Protein 9B3G (pdb70)

Structure (mmCIF, N/CA/C/O backbone):
data_9B3G
#
_entry.id   9B3G
#
_cell.length_a   41.920
_cell.length_b   41.920
_cell.length_c   61.180
_cell.angle_alpha   90.000
_cell.angle_beta   90.000
_cell.angle_gamma   90.000
#
_symmetry.space_group_name_H-M   'P 41'
#
loop_
_entity.id
_entity.type
_entity.pdbx_description
1 polymer 'Neurogenic locus notch homolog protein 1'
2 non-polymer 'BARIUM ION'
3 water water
#
loop_
_atom_site.group_PDB
_atom_site.id
_atom_site.type_symbol
_atom_site.label_atom_id
_atom_site.label_alt_id
_atom_site.label_comp_id
_atom_site.label_asym_id
_atom_site.label_entity_id
_atom_site.label_seq_id
_atom_site.pdbx_PDB_ins_code
_atom_site.Cartn_x
_atom_site.Cartn_y
_atom_site.Cartn_z
_atom_site.occupancy
_atom_site.B_iso_or_equiv
_atom_site.auth_seq_id
_atom_site.auth_comp_id
_atom_site.auth_asym_id
_atom_site.auth_atom_id
_atom_site.pdbx_PDB_model_num
ATOM 1 N N . GLU A 1 7 ? -30.26424 37.60856 24.41608 1.000 74.35317 794 GLU A N 1
ATOM 2 C CA . GLU A 1 7 ? -29.43098 36.71751 23.62195 1.000 69.49961 794 GLU A CA 1
ATOM 3 C C . GLU A 1 7 ? -28.81267 35.61151 24.47172 1.000 76.05719 794 GLU A C 1
ATOM 4 O O . GLU A 1 7 ? -28.68074 34.47321 24.02109 1.000 71.94627 794 GLU A O 1
ATOM 15 N N . CYS A 1 8 ? -28.40748 35.95422 25.69717 1.000 70.62450 795 CYS A N 1
ATOM 16 C CA . CYS A 1 8 ? -27.74759 34.97337 26.55040 1.000 66.61280 795 CYS A CA 1
ATOM 17 C C . CYS A 1 8 ? -28.69241 33.86337 26.99092 1.000 65.43156 795 CYS A C 1
ATOM 18 O O . CYS A 1 8 ? -28.22372 32.78450 27.37116 1.000 65.48568 795 CYS A O 1
ATOM 25 N N . ALA A 1 9 ? -30.00705 34.09795 26.94368 1.000 70.69061 796 ALA A N 1
ATOM 26 C CA . ALA A 1 9 ? -30.95902 33.04231 27.26837 1.000 74.76640 796 ALA A CA 1
ATOM 27 C C . ALA A 1 9 ? -30.83122 31.85522 26.32296 1.000 77.48893 796 ALA A C 1
ATOM 28 O O . ALA A 1 9 ? -31.33490 30.76996 26.63473 1.000 74.34660 796 ALA A O 1
ATOM 35 N N . SER A 1 10 ? -30.17319 32.03656 25.17666 1.000 69.63239 797 SER A N 1
ATOM 36 C CA . SER A 1 10 ? -29.88546 30.93765 24.26402 1.000 71.41375 797 SER A CA 1
ATOM 37 C C . SER A 1 10 ? -28.61426 30.18634 24.63796 1.000 60.79367 797 SER A C 1
ATOM 38 O O . SER A 1 10 ? -28.21588 29.27015 23.90808 1.000 66.55591 797 SER A O 1
ATOM 46 N N . ASN A 1 11 ? -27.97554 30.55627 25.74530 1.000 61.31835 798 ASN A N 1
ATOM 47 C CA . ASN A 1 11 ? -26.77467 29.90254 26.27597 1.000 64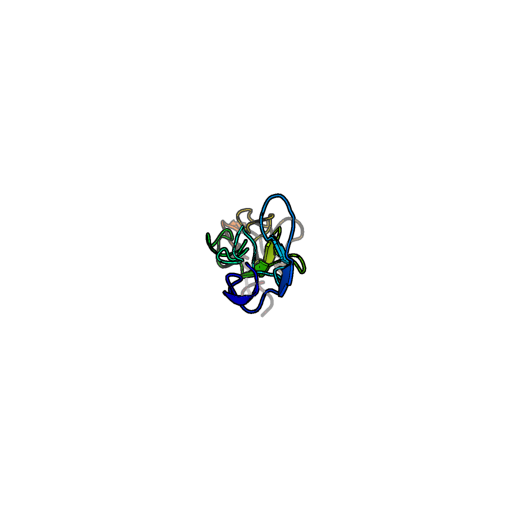.94170 798 ASN A CA 1
ATOM 48 C C . ASN A 1 11 ? -25.78831 29.53494 25.15982 1.000 55.90016 798 ASN A C 1
ATOM 49 O O . ASN A 1 11 ? -25.46090 28.35988 24.98303 1.000 55.89150 798 ASN A O 1
ATOM 54 N N . PRO A 1 12 ? -25.28188 30.52221 24.41003 1.000 44.64454 799 PRO A N 1
ATOM 55 C CA . PRO A 1 12 ? -24.42606 30.20970 23.25330 1.000 44.60040 799 PRO A CA 1
ATOM 56 C C . PRO A 1 12 ? -22.98671 29.87511 23.60525 1.000 44.53012 799 PRO A C 1
ATOM 57 O O . PRO A 1 12 ? -22.25805 29.37358 22.73701 1.000 43.89999 799 PRO A O 1
ATOM 68 N N . CYS A 1 13 ? -22.55033 30.14489 24.83216 1.000 44.08293 800 CYS A N 1
ATOM 69 C CA . CYS A 1 13 ? -21.15608 29.95125 25.19853 1.000 37.77889 800 CYS A CA 1
ATOM 70 C C . CYS A 1 13 ? -20.91381 28.49107 25.54289 1.000 37.55347 800 CYS A C 1
ATOM 71 O O . CYS A 1 13 ? -21.61331 27.91882 26.38479 1.000 41.41214 800 CYS A O 1
ATOM 78 N N . LEU A 1 14 ? -19.91990 27.89195 24.89204 1.000 30.51626 801 LEU A N 1
ATOM 79 C CA . LEU A 1 14 ? -19.62919 26.48399 25.07865 1.000 36.10862 801 LEU A CA 1
ATOM 80 C C . LEU A 1 14 ? -18.64447 26.27132 26.22352 1.000 31.57505 801 LEU A C 1
ATOM 81 O O . LEU A 1 14 ? -18.10512 27.21466 26.80712 1.000 29.98660 801 LEU A O 1
ATOM 97 N N . ASN A 1 15 ? -18.42017 24.99574 26.55048 1.000 32.97806 802 ASN A N 1
ATOM 98 C CA . ASN A 1 15 ? -17.44205 24.58956 27.55758 1.000 32.83629 802 ASN A CA 1
ATOM 99 C C . ASN A 1 15 ? -17.59512 25.40945 28.82835 1.000 29.11351 802 ASN A C 1
ATOM 100 O O . ASN A 1 15 ? -16.62228 25.80489 29.48105 1.000 32.14909 802 ASN A O 1
ATOM 111 N N . GLN A 1 16 ? -18.85431 25.67192 29.15019 1.000 39.81632 803 GLN A N 1
ATOM 112 C CA A GLN A 1 16 ? -19.26906 26.22694 30.42822 0.624 41.52654 803 GLN A CA 1
ATOM 113 C CA B GLN A 1 16 ? -19.26712 26.22255 30.42982 0.376 41.51298 803 GLN A CA 1
ATOM 114 C C . GLN A 1 16 ? -18.75280 27.63899 30.64629 1.000 34.22545 803 GLN A C 1
ATOM 115 O O . GLN A 1 16 ? -18.61112 28.08373 31.78991 1.000 44.94053 803 GLN A O 1
ATOM 140 N N . GLY A 1 17 ? -18.47508 28.35850 29.56433 1.000 37.46083 804 GLY A N 1
ATOM 141 C CA . GLY A 1 17 ? -18.23743 29.77519 29.68305 1.000 34.65268 804 GLY A CA 1
ATOM 142 C C . GLY A 1 17 ? -19.51146 30.49962 30.06870 1.000 42.97487 804 GLY A C 1
ATOM 143 O O . GLY A 1 17 ? -20.61996 29.97625 29.94371 1.000 38.64030 804 GLY A O 1
ATOM 147 N N . THR A 1 18 ? -19.35013 31.72153 30.56461 1.000 40.61934 805 THR A N 1
ATOM 148 C CA . THR A 1 18 ? -20.46909 32.53282 31.01924 1.000 46.45668 805 THR A CA 1
ATOM 149 C C . THR A 1 18 ? -20.77116 33.62361 29.99981 1.000 47.54610 805 THR A C 1
ATOM 150 O O . THR A 1 18 ? -19.86108 34.19252 29.39098 1.000 48.37875 805 THR A O 1
ATOM 161 N N . CYS A 1 19 ? -22.05409 33.91615 29.82861 1.000 47.02431 806 CYS A N 1
ATOM 162 C CA . CYS A 1 19 ? -22.53193 34.82360 28.79795 1.000 52.62728 806 CYS A CA 1
ATOM 163 C C . CYS A 1 19 ? -22.91007 36.17282 29.39379 1.000 59.41380 806 CYS A C 1
ATOM 164 O O . CYS A 1 19 ? -23.39896 36.26344 30.52264 1.000 63.78733 806 CYS A O 1
ATOM 171 N N . ILE A 1 20 ? -22.67345 37.22505 28.61407 1.000 57.97925 807 ILE A N 1
ATOM 172 C CA . ILE A 1 20 ? -22.95790 38.59575 29.01822 1.000 62.35201 807 ILE A CA 1
ATOM 173 C C . ILE A 1 20 ? -23.69371 39.27286 27.87130 1.000 65.41788 807 ILE A C 1
ATOM 174 O O . ILE A 1 20 ? -23.18491 39.31826 26.74484 1.000 64.34492 807 ILE A O 1
ATOM 190 N N . ASP A 1 21 ? -24.88235 39.79873 28.15676 1.000 73.06168 808 ASP A N 1
ATOM 191 C CA . ASP A 1 21 ? -25.66359 40.51105 27.15538 1.000 75.90303 808 ASP A CA 1
ATOM 192 C C . ASP A 1 21 ? -25.11557 41.92200 26.97355 1.000 77.81938 808 ASP A C 1
ATOM 193 O O . ASP A 1 21 ? -24.93163 42.65849 27.94819 1.000 91.46409 808 ASP A O 1
ATOM 202 N N . ASP A 1 22 ? -24.84147 42.29098 25.72251 1.000 88.94131 809 ASP A N 1
ATOM 203 C CA . ASP A 1 22 ? -24.31263 43.60847 25.39704 1.000 81.98315 809 ASP A CA 1
ATOM 204 C C . ASP A 1 22 ? -25.06997 44.18085 24.20653 1.000 88.03772 809 ASP A C 1
ATOM 205 O O . ASP A 1 22 ? -25.72058 43.45609 23.45118 1.000 92.99758 809 ASP A O 1
ATOM 214 N N . VAL A 1 23 ? -24.95109 45.49871 24.02933 1.000 89.39924 810 VAL A N 1
ATOM 215 C CA . VAL A 1 23 ? -25.75312 46.18970 23.02150 1.000 94.63550 810 VAL A CA 1
ATOM 216 C C . VAL A 1 23 ? -25.31140 45.80852 21.61121 1.000 95.08404 810 VAL A C 1
ATOM 217 O O . VAL A 1 23 ? -26.14640 45.61530 20.71833 1.000 97.01258 810 VAL A O 1
ATOM 230 N N . ALA A 1 24 ? -24.00186 45.72428 21.37554 1.000 92.67730 811 ALA A N 1
ATOM 231 C CA . ALA A 1 24 ? -23.49430 45.24545 20.09455 1.000 98.00904 811 ALA A CA 1
ATOM 232 C C . ALA A 1 24 ? -23.97966 43.81969 19.86918 1.000 90.08548 811 ALA A C 1
ATOM 233 O O . ALA A 1 24 ? -24.88709 43.57649 19.06719 1.000 102.34187 811 ALA A O 1
ATOM 240 N N . GLY A 1 25 ? -23.37876 42.87843 20.58805 1.000 83.93562 812 GLY A N 1
ATOM 241 C CA . GLY A 1 25 ? -23.83598 41.50279 20.63460 1.000 74.00756 812 GLY A CA 1
ATOM 242 C C . GLY A 1 25 ? -23.33266 40.88831 21.91941 1.000 77.39677 812 GLY A C 1
ATOM 243 O O . GLY A 1 25 ? -22.48371 41.45694 22.60808 1.000 81.97575 812 GLY A O 1
ATOM 247 N N . TYR A 1 26 ? -23.87284 39.71962 22.24985 1.000 74.19091 813 TYR A N 1
ATOM 248 C CA . TYR A 1 26 ? -23.44066 39.04980 23.46736 1.000 66.22879 813 TYR A CA 1
ATOM 249 C C . TYR A 1 26 ? -21.94892 38.73213 23.39302 1.000 65.42846 813 TYR A C 1
ATOM 250 O O . TYR A 1 26 ? -21.33258 38.75043 22.32434 1.000 70.08396 813 TYR A O 1
ATOM 268 N N . LYS A 1 27 ? -21.36753 38.44475 24.55534 1.000 63.35368 814 LYS A N 1
ATOM 269 C CA . LYS A 1 27 ? -19.96548 38.07219 24.65035 1.000 56.57936 814 LYS A CA 1
ATOM 270 C C . LYS A 1 27 ? -19.82864 36.94196 25.65805 1.000 56.95186 814 LYS A C 1
ATOM 271 O O . LYS A 1 27 ? -20.61151 36.83203 26.60666 1.000 50.92374 814 LYS A O 1
ATOM 290 N N . CYS A 1 28 ? -18.83700 36.08897 25.42366 1.000 54.76818 815 CYS A N 1
ATOM 291 C CA . CYS A 1 28 ? -18.58777 34.91093 26.23968 1.000 50.08797 815 CYS A CA 1
ATOM 292 C C . CYS A 1 28 ? -17.31196 35.11197 27.04281 1.000 48.98922 815 CYS A C 1
ATOM 293 O O . CYS A 1 28 ? -16.27489 35.47900 26.48260 1.000 49.46652 815 CYS A O 1
ATOM 300 N N . ASN A 1 29 ? -17.39322 34.88373 28.35051 1.000 42.40868 816 ASN A N 1
ATOM 301 C CA . ASN A 1 29 ? -16.21993 34.84637 29.22033 1.000 45.78171 816 ASN A CA 1
ATOM 302 C C . ASN A 1 29 ? -15.83825 33.37705 29.35441 1.000 45.48193 816 ASN A C 1
ATOM 303 O O . ASN A 1 29 ? -16.49449 32.62233 30.07472 1.000 39.33788 816 ASN A O 1
ATOM 314 N N . CYS A 1 30 ? -14.79184 32.96394 28.64804 1.000 39.46309 817 CYS A N 1
ATOM 315 C CA . CYS A 1 30 ? -14.45527 31.55125 28.57101 1.000 32.22911 817 CYS A CA 1
ATOM 316 C C . CYS A 1 30 ? -13.56012 31.13377 29.73309 1.000 34.28927 817 CYS A C 1
ATOM 317 O O . CYS A 1 30 ? -12.88655 31.95262 30.36531 1.000 39.53671 817 CYS A O 1
ATOM 324 N N . LEU A 1 31 ? -13.58592 29.83626 30.02264 1.000 32.27845 818 LEU A N 1
ATOM 325 C CA . LEU A 1 31 ? -12.73997 29.24091 31.04489 1.000 34.51916 818 LEU A CA 1
ATOM 326 C C . LEU A 1 31 ? -11.52624 28.62807 30.36002 1.000 30.28326 818 LEU A C 1
ATOM 327 O O . LEU A 1 31 ? -11.66851 27.70174 29.55831 1.000 30.94987 818 LEU A O 1
ATOM 343 N N . LEU A 1 32 ? -10.34996 29.15728 30.65460 1.000 31.64261 819 LEU A N 1
ATOM 344 C CA . LEU A 1 32 ? -9.12441 28.57826 30.12836 1.000 30.03529 819 LEU A CA 1
ATOM 345 C C . LEU A 1 32 ? -9.13080 27.06885 30.34460 1.000 28.58097 819 LEU A C 1
ATOM 346 O O . LEU A 1 32 ? -9.50846 26.60113 31.42767 1.000 35.59220 819 LEU A O 1
ATOM 362 N N . PRO A 1 33 ? -8.67434 26.26838 29.36618 1.000 26.70602 820 PRO A N 1
ATOM 363 C CA . PRO A 1 33 ? -7.98428 26.70815 28.14238 1.000 28.31541 820 PRO A CA 1
ATOM 364 C C . PRO A 1 33 ? -8.86594 27.04849 26.94400 1.000 27.28328 820 PRO A C 1
ATOM 365 O O . PRO A 1 33 ? -8.35605 27.21524 25.83778 1.000 27.26264 820 PRO A O 1
ATOM 376 N N . TYR A 1 34 ? -10.16473 27.15667 27.15580 1.000 25.86035 821 TYR A N 1
ATOM 377 C CA . TYR A 1 34 ? -11.06250 27.47033 26.06131 1.000 26.27550 821 TYR A CA 1
ATOM 378 C C . TYR A 1 34 ? -11.03338 28.95771 25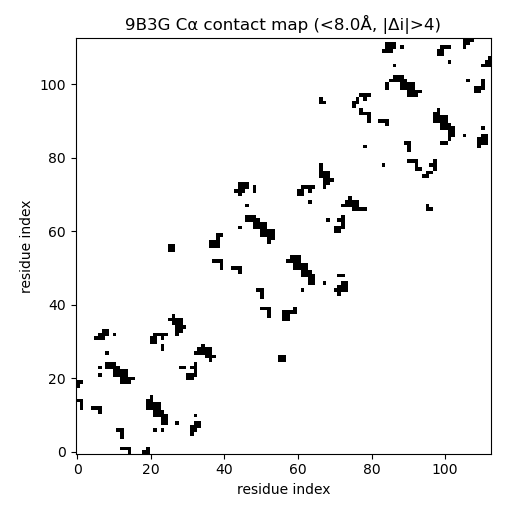.74690 1.000 28.67744 821 TYR A C 1
ATOM 379 O O . TYR A 1 34 ? -10.78689 29.79967 26.61340 1.000 33.23133 821 TYR A O 1
ATOM 397 N N . THR A 1 35 ? -11.27831 29.26808 24.48051 1.000 32.21571 822 THR A N 1
ATOM 398 C CA . THR A 1 35 ? -11.15872 30.62290 23.96795 1.000 34.25184 822 THR A CA 1
ATOM 399 C C . THR A 1 35 ? -12.00951 30.69801 22.71111 1.000 39.41370 822 THR A C 1
ATOM 400 O O . THR A 1 35 ? -12.52817 29.68878 22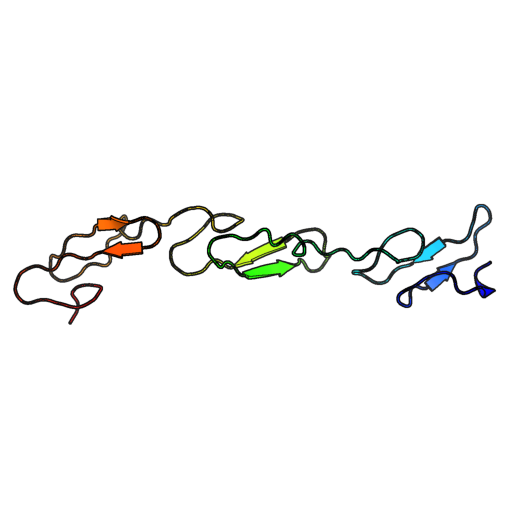.22784 1.000 35.66783 822 THR A O 1
ATOM 411 N N . GLY A 1 36 ? -12.15999 31.90805 22.19350 1.000 43.66878 823 GLY A N 1
ATOM 412 C CA . GLY A 1 36 ? -12.87073 32.12648 20.95328 1.000 47.73741 823 GLY A CA 1
ATOM 413 C C . GLY A 1 36 ? -14.26116 32.70324 21.16456 1.000 44.36383 823 GLY A C 1
ATOM 414 O O . GLY A 1 36 ? -14.75156 32.86053 22.28595 1.000 41.61680 823 GLY A O 1
ATOM 418 N N . ALA A 1 37 ? -14.90702 33.00310 20.03526 1.000 52.77571 824 ALA A N 1
ATOM 419 C CA . ALA 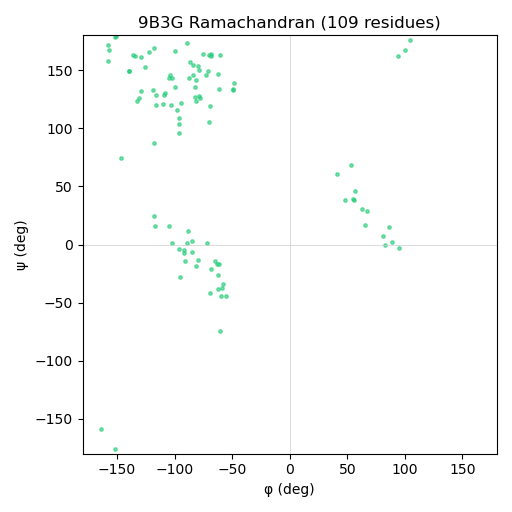A 1 37 ? -16.17256 33.72950 20.06620 1.000 51.32805 824 ALA A CA 1
ATOM 420 C C . ALA A 1 37 ? -17.20215 33.02781 20.94228 1.000 42.05635 824 ALA A C 1
ATOM 421 O O . ALA A 1 37 ? -17.90333 33.67905 21.72565 1.000 43.83958 824 ALA A O 1
ATOM 428 N N . THR A 1 38 ? -17.31607 31.70227 20.82380 1.000 44.90833 825 THR A N 1
ATOM 429 C CA . THR A 1 38 ? -18.23711 30.92571 21.64926 1.000 40.49108 825 THR A CA 1
ATOM 430 C C . THR A 1 38 ? -17.50679 29.90811 22.52053 1.000 33.49295 825 THR A C 1
ATOM 431 O O . THR A 1 38 ? -18.09547 28.89804 22.92028 1.000 33.23112 825 THR A O 1
ATOM 442 N N . CYS A 1 39 ? -16.23268 30.15527 22.82408 1.000 34.47741 826 CYS A N 1
ATOM 443 C CA . CYS A 1 39 ? -15.43261 29.24944 23.64712 1.000 32.92769 826 CYS A CA 1
ATOM 444 C C . CYS A 1 39 ? -15.26818 27.88444 22.98632 1.000 35.75463 826 CYS A C 1
ATOM 445 O O . CYS A 1 39 ? -15.16109 26.86341 23.66752 1.000 28.75686 826 CYS A O 1
ATOM 452 N N . GLU A 1 40 ? -15.25870 27.84997 21.65790 1.000 33.13595 827 GLU A N 1
ATOM 453 C CA . GLU A 1 40 ? -15.19303 26.59442 20.92547 1.000 40.36821 827 GLU A CA 1
ATOM 454 C C . GLU A 1 40 ? -13.76572 26.17860 20.59074 1.000 42.52224 827 GLU A C 1
ATOM 455 O O . GLU A 1 40 ? -13.56012 25.06728 20.09127 1.000 47.23150 827 GLU A O 1
ATOM 467 N N . VAL A 1 41 ? -12.78646 27.03903 20.84513 1.000 38.12043 828 VAL A N 1
ATOM 468 C CA . VAL A 1 41 ? -11.38848 26.77278 20.52983 1.000 42.36828 828 VAL A CA 1
ATOM 469 C C . VAL A 1 41 ? -10.66660 26.37782 21.80688 1.000 37.11184 828 VAL A C 1
ATOM 470 O O . VAL A 1 41 ? -10.93887 26.91985 22.88279 1.000 34.59472 828 VAL A O 1
ATOM 483 N N . VAL A 1 42 ? -9.73093 25.44379 21.68998 1.000 34.20437 829 VAL A N 1
ATOM 484 C CA . VAL A 1 42 ? -8.90398 24.99965 22.80701 1.000 33.12314 829 VAL A CA 1
ATOM 485 C C . VAL A 1 42 ? -7.48851 25.50496 22.56871 1.000 35.20942 829 VAL A C 1
ATOM 486 O O . VAL A 1 42 ? -6.87442 25.18817 21.54314 1.000 37.15562 829 VAL A O 1
ATOM 499 N N . LEU A 1 43 ? -6.97216 26.29315 23.50682 1.000 30.48960 830 LEU A N 1
ATOM 500 C CA . LEU A 1 43 ? -5.54636 26.59694 23.52251 1.000 31.68494 830 LEU A CA 1
ATOM 501 C C . LEU A 1 43 ? -4.78726 25.33027 23.89045 1.000 33.22108 830 LEU A C 1
ATOM 502 O O . LEU A 1 43 ? -5.00098 24.76101 24.96474 1.000 32.47809 830 LEU A O 1
ATOM 518 N N . ALA A 1 44 ? -3.91999 24.87254 22.98812 1.000 33.27197 831 ALA A N 1
ATOM 519 C CA . ALA A 1 44 ? -3.25902 23.57395 23.12403 1.000 33.06749 831 ALA A CA 1
ATOM 520 C C . ALA A 1 44 ? -1.86151 23.68764 22.53209 1.000 37.41655 831 ALA A C 1
ATOM 521 O O . ALA A 1 44 ? -1.59322 23.20609 21.42685 1.000 36.90925 831 ALA A O 1
ATOM 528 N N . PRO A 1 45 ? -0.94425 24.35624 23.23932 1.000 35.85608 832 PRO A N 1
ATOM 529 C CA . PRO A 1 45 ? 0.39673 24.59084 22.66603 1.000 38.57840 832 PRO A CA 1
ATOM 530 C C . PRO A 1 45 ? 1.20888 23.32409 22.43624 1.000 33.93788 832 PRO A C 1
ATOM 531 O O . PRO A 1 45 ? 2.21757 23.37891 21.71862 1.000 39.17844 832 PRO A O 1
ATOM 542 N N . CYS A 1 46 ? 0.81002 22.18754 22.99448 1.000 32.86581 833 CYS A N 1
ATOM 543 C CA . CYS A 1 46 ? 1.50422 20.93605 22.73187 1.000 34.62489 833 CYS A CA 1
ATOM 544 C C . CYS A 1 46 ? 0.84874 20.11381 21.62917 1.000 36.41914 833 CYS A C 1
ATOM 545 O O . CYS A 1 46 ? 1.39066 19.07341 21.24796 1.000 34.53273 833 CYS A O 1
ATOM 552 N N . ALA A 1 47 ? -0.28378 20.56338 21.09435 1.000 40.16206 834 ALA A N 1
ATOM 553 C CA . ALA A 1 47 ? -0.99136 19.77019 20.09464 1.000 35.94111 834 ALA A CA 1
ATOM 554 C C . ALA A 1 47 ? -0.14806 19.47133 18.86277 1.000 42.04753 834 ALA A C 1
ATOM 555 O O . ALA A 1 47 ? -0.27831 18.36138 18.31877 1.000 48.42591 834 ALA A O 1
ATOM 562 N N . PRO A 1 48 ? 0.70368 20.37427 18.36604 1.000 45.62868 835 PRO A N 1
ATOM 563 C CA . PRO A 1 48 ? 1.53762 20.03508 17.19871 1.000 57.62762 835 PRO A CA 1
ATOM 564 C C . PRO A 1 48 ? 2.65918 19.04636 17.49529 1.000 49.97894 835 PRO A C 1
ATOM 565 O O . PRO A 1 48 ? 3.41902 18.70957 16.57830 1.000 60.27717 835 PRO A O 1
ATOM 576 N N . SER A 1 49 ? 2.78480 18.56472 18.73441 1.000 47.10288 836 SER A N 1
ATOM 577 C CA . SER A 1 49 ? 3.90615 17.72756 19.15199 1.000 46.77614 836 SER A CA 1
ATOM 578 C C . SER A 1 49 ? 5.21770 18.42453 18.80778 1.000 43.31387 836 SER A C 1
ATOM 579 O O . SER A 1 49 ? 5.96481 17.96272 17.93395 1.000 42.95324 836 SER A O 1
ATOM 587 N N . PRO A 1 50 ? 5.53703 19.53293 19.48480 1.000 39.04744 837 PRO A N 1
ATOM 588 C CA . PRO A 1 50 ? 6.70020 20.33786 19.07422 1.000 37.55283 837 PRO A CA 1
ATOM 589 C C . PRO A 1 50 ? 8.03654 19.81607 19.56508 1.000 37.73577 837 PRO A C 1
ATOM 590 O O . PRO A 1 50 ? 9.07375 20.22710 19.02612 1.000 38.76362 837 PRO A O 1
ATOM 601 N N . CYS A 1 51 ? 8.05792 18.96302 20.58280 1.000 33.32252 838 CYS A N 1
ATOM 602 C CA . CYS A 1 51 ? 9.31478 18.48053 21.12697 1.000 34.58290 838 CYS A CA 1
ATOM 603 C C . CYS A 1 51 ? 9.86295 17.36378 20.24717 1.000 37.43260 838 CYS A C 1
ATOM 604 O O . CYS A 1 51 ? 9.11803 16.67682 19.54279 1.000 38.62234 838 CYS A O 1
ATOM 611 N N . ARG A 1 52 ? 11.17935 17.20242 20.27393 1.000 36.51784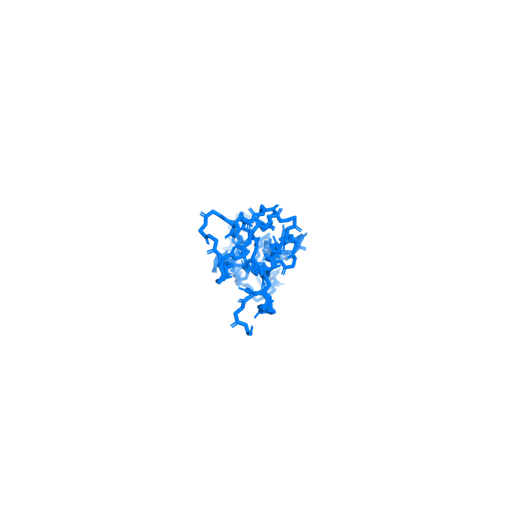 839 ARG A N 1
ATOM 612 C CA . ARG A 1 52 ? 11.85879 16.20042 19.47149 1.000 32.72550 839 ARG A CA 1
ATOM 613 C C . ARG A 1 52 ? 12.65756 15.28155 20.38785 1.000 32.09310 839 ARG A C 1
ATOM 614 O O . ARG A 1 52 ? 12.82373 15.54126 21.58396 1.000 34.20994 839 ARG A O 1
ATOM 635 N N . ASN A 1 53 ? 13.08310 14.15631 19.81457 1.000 32.42353 840 ASN A N 1
ATOM 636 C CA . ASN A 1 53 ? 13.95728 13.20169 20.49059 1.000 31.95842 840 ASN A CA 1
ATOM 637 C C . ASN A 1 53 ? 13.37084 12.72924 21.81532 1.000 36.34302 840 ASN A C 1
ATOM 638 O O . ASN A 1 53 ? 14.08199 12.52557 22.80108 1.000 35.91266 840 ASN A O 1
ATOM 649 N N . GLY A 1 54 ? 12.06116 12.53421 21.83108 1.000 37.24285 841 GLY A N 1
ATOM 650 C CA . GLY A 1 54 ? 11.40422 11.97043 22.98585 1.000 41.78304 841 GLY A CA 1
ATOM 651 C C . GLY A 1 54 ? 11.12143 12.95086 24.09564 1.000 42.05086 841 GLY A C 1
ATOM 652 O O . GLY A 1 54 ? 10.68709 12.52756 25.17334 1.000 42.78535 841 GLY A O 1
ATOM 656 N N . GLY A 1 55 ? 11.35380 14.24381 23.87295 1.000 36.43263 842 GLY A N 1
ATOM 657 C CA . GLY A 1 55 ? 11.04750 15.22376 24.89593 1.000 34.77756 842 GLY A CA 1
ATOM 658 C C . GLY A 1 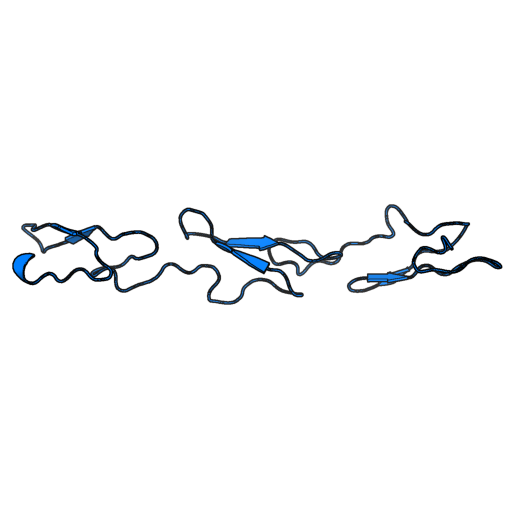55 ? 9.56506 15.24334 25.21888 1.000 37.80552 842 GLY A C 1
ATOM 659 O O . GLY A 1 55 ? 8.70968 15.01572 24.35747 1.000 38.45845 842 GLY A O 1
ATOM 663 N N . GLU A 1 56 ? 9.26186 15.51333 26.48483 1.000 37.36661 843 GLU A N 1
ATOM 664 C CA . GLU A 1 56 ? 7.88961 15.57311 26.97437 1.000 39.44781 843 GLU A CA 1
ATOM 665 C C . GLU A 1 56 ? 7.41213 17.02119 26.94140 1.000 37.54741 843 GLU A C 1
ATOM 666 O O . GLU A 1 56 ? 8.02446 17.89652 27.56356 1.000 36.89422 843 GLU A O 1
ATOM 678 N N . CYS A 1 57 ? 6.32870 17.27200 26.21221 1.000 38.00758 844 CYS A N 1
ATOM 679 C CA . CYS A 1 57 ? 5.78888 18.62090 26.10326 1.000 37.09073 844 CYS A CA 1
ATOM 680 C C . CYS A 1 57 ? 4.91375 18.94432 27.30517 1.000 39.10346 844 CYS A C 1
ATOM 681 O O . CYS A 1 57 ? 4.09485 18.12779 27.73096 1.000 41.31689 844 CYS A O 1
ATOM 688 N N . ARG A 1 58 ? 5.09511 20.14396 27.85256 1.000 36.26034 845 ARG A N 1
ATOM 689 C CA . ARG A 1 58 ? 4.33265 20.60693 29.00384 1.000 38.36311 845 ARG A CA 1
ATOM 690 C C . ARG A 1 58 ? 3.79109 21.99807 28.71097 1.000 39.44908 845 ARG A C 1
ATOM 691 O O . ARG A 1 58 ? 4.55448 22.90673 28.36923 1.000 41.70141 845 ARG A O 1
ATOM 712 N N . GLN A 1 59 ? 2.48105 22.16409 28.86354 1.000 42.57343 846 GLN A N 1
ATOM 713 C CA . GLN A 1 59 ? 1.82853 23.42780 28.55770 1.000 38.27704 846 GLN A CA 1
ATOM 714 C C . GLN A 1 59 ? 1.93231 24.38473 29.74151 1.000 44.32492 846 GLN A C 1
ATOM 715 O O . GLN A 1 59 ? 1.94563 23.97534 30.90744 1.000 47.34849 846 GLN A O 1
ATOM 729 N N . SER A 1 60 ? 2.04302 25.67213 29.42261 1.000 45.38264 847 SER A N 1
ATOM 730 C CA . SER A 1 60 ? 2.16107 26.69826 30.44323 1.000 48.61097 847 SER A CA 1
ATOM 731 C C . SER A 1 60 ? 0.83909 26.85940 31.18578 1.000 52.29428 847 SER A C 1
ATOM 732 O O . SER A 1 60 ? -0.22402 26.43429 30.72535 1.000 47.33768 847 SER A O 1
ATOM 740 N N . GLU A 1 61 ? 0.92284 27.49733 32.35377 1.000 50.96398 848 GLU A N 1
ATOM 741 C CA . GLU A 1 61 ? -0.24944 27.68527 33.20196 1.000 54.99421 848 GLU A CA 1
ATOM 742 C C . GLU A 1 61 ? -1.32212 28.52181 32.51668 1.000 46.02825 848 GLU A C 1
ATOM 743 O O . GLU A 1 61 ? -2.50999 28.38291 32.83559 1.000 55.54317 848 GLU A O 1
ATOM 755 N N . ASP A 1 62 ? -0.93589 29.38054 31.57299 1.000 47.75385 849 ASP A N 1
ATOM 756 C CA . ASP A 1 62 ? -1.88654 30.18815 30.82008 1.000 49.82746 849 ASP A CA 1
ATOM 757 C C . ASP A 1 62 ? -2.13994 29.63823 29.42189 1.000 51.09183 849 ASP A C 1
ATOM 758 O O . ASP A 1 62 ? -2.89945 30.24479 28.65926 1.000 43.62152 849 ASP A O 1
ATOM 767 N N . TYR A 1 63 ? -1.51722 28.51129 29.07055 1.000 47.71991 850 TYR A N 1
ATOM 768 C CA . TYR A 1 63 ? -1.74283 27.79890 27.81522 1.000 39.69753 850 TYR A CA 1
ATOM 769 C C . TYR A 1 63 ? -1.29849 28.58553 26.58824 1.000 42.33465 850 TYR A C 1
ATOM 770 O O . TYR A 1 63 ? -1.69450 28.25541 25.46401 1.000 37.27204 850 TYR A O 1
ATOM 788 N N . GLU A 1 64 ? -0.47121 29.61219 26.76982 1.000 43.58881 851 GLU A N 1
ATOM 789 C CA . GLU A 1 64 ? 0.01922 30.40725 25.65447 1.000 50.20890 851 GLU A CA 1
ATOM 790 C C . GLU A 1 64 ? 1.32727 29.88225 25.07599 1.000 48.49429 851 GLU A C 1
ATOM 791 O O . GLU A 1 64 ? 1.70187 30.28651 23.97016 1.000 49.53896 851 GLU A O 1
ATOM 803 N N . SER A 1 65 ? 2.02453 28.99300 25.77983 1.000 44.23302 852 SER A N 1
ATOM 804 C CA . SER A 1 65 ? 3.32669 28.52022 25.33324 1.000 41.65531 852 SER A CA 1
ATOM 805 C C . SER A 1 65 ? 3.55617 27.11259 25.86774 1.000 39.35499 852 SER A C 1
ATOM 806 O O . SER A 1 65 ? 2.72360 26.55539 26.58740 1.000 38.98056 852 SER A O 1
ATOM 814 N N . PHE A 1 66 ? 4.70367 26.53847 25.51146 1.000 42.77437 853 PHE A N 1
ATOM 815 C CA . PHE A 1 66 ? 5.08365 25.21360 25.97694 1.000 35.10399 853 PHE A CA 1
ATOM 816 C C . PHE A 1 66 ? 6.54557 25.22377 26.39711 1.000 40.19823 853 PHE A C 1
ATOM 817 O O . PHE A 1 66 ? 7.30729 26.12802 26.04960 1.000 43.63416 853 PHE A O 1
ATOM 834 N N . SER A 1 67 ? 6.92202 24.20236 27.16160 1.000 38.03779 854 SER A N 1
ATOM 835 C CA . SER A 1 67 ? 8.31175 23.86483 27.42266 1.000 44.06996 854 SER A CA 1
ATOM 836 C C . SER A 1 67 ? 8.48131 22.38125 27.12711 1.000 45.40644 854 SER A C 1
ATOM 837 O O . SER A 1 67 ? 7.50689 21.62993 27.06239 1.000 39.35868 854 SER A O 1
ATOM 845 N N . CYS A 1 68 ? 9.72394 21.96108 26.92625 1.000 39.17133 855 CYS A N 1
ATOM 846 C CA . CYS A 1 68 ? 10.04119 20.55887 26.69408 1.000 34.61742 855 CYS A CA 1
ATOM 847 C C . CYS A 1 68 ? 10.95594 20.06379 27.80389 1.000 38.32932 855 CYS A C 1
ATOM 848 O O . CYS A 1 68 ? 11.93761 20.72821 28.14753 1.000 43.32644 855 CYS A O 1
ATOM 855 N N . VAL A 1 69 ? 10.63392 18.90216 28.35817 1.000 36.56389 856 VAL A N 1
ATOM 856 C CA . VAL A 1 69 ? 11.49187 18.21862 29.31899 1.000 44.59342 856 VAL A CA 1
ATOM 857 C C . VAL A 1 69 ? 12.29741 17.19348 28.53443 1.000 35.59360 856 VAL A C 1
ATOM 858 O O . VAL A 1 69 ? 11.75324 16.18324 28.07553 1.000 40.94594 856 VAL A O 1
ATOM 871 N N . CYS A 1 70 ? 13.59417 17.44937 28.37416 1.000 39.54084 857 CYS A N 1
ATOM 872 C CA . CYS A 1 70 ? 14.36143 16.61980 27.45286 1.000 41.89371 857 CYS A CA 1
ATOM 873 C C . CYS A 1 70 ? 14.89727 15.37937 28.15767 1.000 44.12451 857 CYS A C 1
ATOM 874 O O . CYS A 1 70 ? 15.27335 15.44545 29.33420 1.000 44.09768 857 CYS A O 1
ATOM 881 N N . PRO A 1 71 ? 14.92461 14.24753 27.45627 1.000 35.71636 858 PRO A N 1
ATOM 882 C CA . PRO A 1 71 ? 15.62041 13.07410 27.99138 1.000 41.94965 858 PRO A CA 1
ATOM 883 C C . PRO A 1 71 ? 17.12533 13.29534 28.02611 1.000 37.64156 858 PRO A C 1
ATOM 884 O O . PRO A 1 71 ? 17.67427 14.19379 27.38227 1.000 36.16646 858 PRO A O 1
ATOM 895 N N . THR A 1 72 ? 17.78865 12.44057 28.80145 1.000 35.94072 859 THR A N 1
ATOM 896 C CA . THR A 1 72 ? 19.22680 12.53310 28.99516 1.000 32.64310 859 THR A CA 1
ATOM 897 C C . THR A 1 72 ? 19.96097 12.65401 27.66744 1.000 36.98561 859 THR A C 1
ATOM 898 O O . THR A 1 72 ? 19.69532 11.90578 26.72105 1.000 33.83308 859 THR A O 1
ATOM 909 N N . GLY A 1 73 ? 20.88802 13.61089 27.60479 1.000 29.95545 860 GLY A N 1
ATOM 910 C CA . GLY A 1 73 ? 21.73390 13.78497 26.44620 1.000 27.91641 860 GLY A CA 1
ATOM 911 C C . GLY A 1 73 ? 21.25193 14.80054 25.43838 1.000 29.23931 860 GLY A C 1
ATOM 912 O O . GLY A 1 73 ? 21.96039 15.05362 24.45380 1.000 27.30441 860 GLY A O 1
ATOM 916 N N . TRP A 1 74 ? 20.08496 15.39485 25.65226 1.000 28.83422 861 TRP A N 1
ATOM 917 C CA . TRP A 1 74 ? 19.50760 16.34598 24.72003 1.000 29.08574 861 TRP A CA 1
ATOM 918 C C . TRP A 1 74 ? 19.18383 17.64818 25.43015 1.000 30.19599 861 TRP A C 1
ATOM 919 O O . TRP A 1 74 ? 18.91949 17.67398 26.63581 1.000 33.04361 861 TRP A O 1
ATOM 940 N N . GLN A 1 75 ? 19.20591 18.73013 24.65947 1.000 30.65529 862 GLN A N 1
ATOM 941 C CA . GLN A 1 75 ? 18.95312 20.06296 25.18117 1.000 32.06120 862 GLN A CA 1
ATOM 942 C C . GLN A 1 75 ? 18.36027 20.91621 24.07017 1.000 32.59651 862 GLN A C 1
ATOM 943 O O . GLN A 1 75 ? 18.12487 20.44628 22.95398 1.000 31.97281 862 GLN A O 1
ATOM 957 N N . GLY A 1 76 ? 18.14820 22.18765 24.38039 1.000 34.11049 863 GLY A N 1
ATOM 958 C CA . GLY A 1 76 ? 17.45796 23.08678 23.48423 1.000 34.98216 863 GLY A CA 1
ATOM 959 C C . GLY A 1 76 ? 15.97169 23.17177 23.79524 1.000 34.95239 863 GLY A C 1
ATOM 960 O O . GLY A 1 76 ? 15.39404 22.31910 24.46536 1.000 35.75249 863 GLY A O 1
ATOM 964 N N . GLN A 1 77 ? 15.34034 24.22735 23.28051 1.000 36.08540 864 GLN A N 1
ATOM 965 C CA . GLN A 1 77 ? 13.93471 24.45240 23.59918 1.000 37.90271 864 GLN A CA 1
ATOM 966 C C . GLN A 1 77 ? 13.07001 23.26958 23.19604 1.000 37.19660 864 GLN A C 1
ATOM 967 O O . GLN A 1 77 ? 12.07782 22.97169 23.87122 1.000 37.41799 864 GLN A O 1
ATOM 973 N N . THR A 1 78 ? 13.42342 22.58703 22.10610 1.000 37.15593 865 THR A N 1
ATOM 974 C CA . THR A 1 78 ? 12.65722 21.44392 21.62422 1.000 35.44169 865 THR A CA 1
ATOM 975 C C . THR A 1 78 ? 13.46940 20.15346 21.65993 1.000 36.67007 865 THR A C 1
ATOM 976 O O . THR A 1 78 ? 13.08452 19.16253 21.02685 1.000 33.51555 865 THR A O 1
ATOM 987 N N . CYS A 1 79 ? 14.58686 20.14743 22.38950 1.000 32.09061 866 CYS A N 1
ATOM 988 C CA . CYS A 1 79 ? 15.40357 18.95131 22.59274 1.000 31.47255 866 CYS A CA 1
ATOM 989 C C . CYS A 1 79 ? 16.06596 18.47474 21.30561 1.000 31.06117 866 CYS A C 1
ATOM 990 O O . CYS A 1 79 ? 16.32979 17.28260 21.14367 1.000 32.17803 866 CYS A O 1
ATOM 997 N N . GLU A 1 80 ? 16.35410 19.39013 20.38552 1.000 35.30087 867 GLU A N 1
ATOM 998 C CA . GLU A 1 80 ? 16.99186 19.01931 19.13251 1.000 34.71672 867 GLU A CA 1
ATOM 999 C C . GLU A 1 80 ? 18.51514 19.09272 19.17629 1.000 37.40306 867 GLU A C 1
ATOM 1000 O O . GLU A 1 80 ? 19.15810 18.70886 18.19212 1.000 38.58168 867 GLU A O 1
ATOM 1012 N N . VAL A 1 81 ? 19.10947 19.55771 20.27581 1.000 34.47970 868 VAL A N 1
ATOM 1013 C CA . VAL A 1 81 ? 20.53537 19.85769 20.33667 1.000 32.00801 868 VAL A CA 1
ATOM 1014 C C . VAL A 1 81 ? 21.22558 18.81034 21.19522 1.000 30.00485 868 VAL A C 1
ATOM 1015 O O . VAL A 1 81 ? 20.79494 18.53058 22.32064 1.000 30.84396 868 VAL A O 1
ATOM 1028 N N . ASP A 1 82 ? 22.30683 18.24904 20.66385 1.000 29.45849 869 ASP A N 1
ATOM 1029 C CA . ASP A 1 82 ? 23.07870 17.23712 21.36632 1.000 27.99177 869 ASP A CA 1
ATOM 1030 C C . ASP A 1 82 ? 23.88117 17.85500 22.50527 1.000 28.25802 869 ASP A C 1
ATOM 1031 O O . ASP A 1 82 ? 24.35653 18.98949 22.42107 1.000 37.37355 869 ASP A O 1
ATOM 1040 N N . ILE A 1 83 ? 24.02775 17.09159 23.58242 1.000 28.72028 870 ILE A N 1
ATOM 1041 C CA . ILE A 1 83 ? 24.89618 17.45478 24.69425 1.000 28.13359 870 ILE A CA 1
ATOM 1042 C C . ILE A 1 83 ? 26.19466 16.68281 24.53989 1.000 26.70640 870 ILE A C 1
ATOM 1043 O O . ILE A 1 83 ? 26.17686 15.46736 24.28920 1.000 26.04654 870 ILE A O 1
ATOM 1059 N N . ASN A 1 84 ? 27.32215 17.36544 24.72789 1.000 27.15254 871 ASN A N 1
ATOM 1060 C CA . ASN A 1 84 ? 28.62776 16.71467 24.62610 1.000 25.85899 871 ASN A CA 1
ATOM 1061 C C . ASN A 1 84 ? 29.08505 16.31396 26.02293 1.000 25.93415 871 ASN A C 1
ATOM 1062 O O . ASN A 1 84 ? 29.67341 17.11789 26.75168 1.000 27.25772 871 ASN A O 1
ATOM 1073 N N . GLU A 1 85 ? 28.82393 15.05444 26.39061 1.000 24.91197 872 GLU A N 1
ATOM 1074 C CA . GLU A 1 85 ? 29.22887 14.56033 27.70014 1.000 25.97628 872 GLU A CA 1
ATOM 1075 C C . GLU A 1 85 ? 30.74103 14.55692 27.87359 1.000 28.43909 872 GLU A C 1
ATOM 1076 O O . GLU A 1 85 ? 31.22328 14.46523 29.00755 1.000 30.84888 872 GLU A O 1
ATOM 1088 N N . CYS A 1 86 ? 31.49852 14.65711 26.78024 1.000 24.90150 873 CYS A N 1
ATOM 1089 C CA . CYS A 1 86 ? 32.94947 14.53424 26.84551 1.000 28.86961 873 CYS A CA 1
ATOM 1090 C C . CYS A 1 86 ? 33.65466 15.83997 27.19306 1.000 32.77936 873 CYS A C 1
ATOM 1091 O O . CYS A 1 86 ? 34.87148 15.82390 27.39196 1.000 29.50160 873 CYS A O 1
ATOM 1098 N N . VAL A 1 87 ? 32.94193 16.96652 27.26702 1.000 28.15215 874 VAL A N 1
ATOM 1099 C CA . VAL A 1 87 ? 33.58398 18.21138 27.68608 1.000 32.36397 874 VAL A CA 1
ATOM 1100 C C . VAL A 1 87 ? 34.15612 18.06133 29.09071 1.000 37.92599 874 VAL A C 1
ATOM 1101 O O . VAL A 1 87 ? 35.27745 18.49875 29.37122 1.000 37.49641 874 VAL A O 1
ATOM 1114 N N . LEU A 1 88 ? 33.39391 17.45783 29.99497 1.000 36.04444 875 LEU A N 1
ATOM 1115 C CA . LEU A 1 88 ? 33.85614 17.03884 31.31874 1.000 37.48508 875 LEU A CA 1
ATOM 1116 C C . LEU A 1 88 ? 33.69095 15.52042 31.34033 1.000 37.38556 875 LEU A C 1
ATOM 1117 O O . LEU A 1 88 ? 32.65152 15.00590 31.76025 1.000 40.41264 875 LEU A O 1
ATOM 1133 N N . SER A 1 89 ? 34.70357 14.80098 30.87206 1.000 36.00342 876 SER A N 1
ATOM 1134 C CA . SER A 1 89 ? 34.50195 13.39280 30.55304 1.000 34.81450 876 SER A CA 1
ATOM 1135 C C . SER A 1 89 ? 34.10175 12.59712 31.79739 1.000 36.60139 876 SER A C 1
ATOM 1136 O O . SER A 1 89 ? 34.72090 12.74982 32.85803 1.000 37.80810 876 SER A O 1
ATOM 1144 N N . PRO A 1 90 ? 33.08876 11.73913 31.70128 1.000 29.59791 877 PRO A N 1
ATOM 1145 C CA . PRO A 1 90 ? 32.76079 10.81790 32.80027 1.000 35.36416 877 PRO A CA 1
ATOM 1146 C C . PRO A 1 90 ? 33.49758 9.48859 32.73256 1.000 37.69971 877 PRO A C 1
ATOM 1147 O O . PRO A 1 90 ? 33.27561 8.63209 33.59761 1.000 38.48868 877 PRO A O 1
ATOM 1158 N N . CYS A 1 91 ? 34.35925 9.29941 31.73351 1.000 37.13202 878 CYS A N 1
ATOM 1159 C CA . CYS A 1 91 ? 35.00958 8.01563 31.50602 1.000 31.14820 878 CYS A CA 1
ATOM 1160 C C . CYS A 1 91 ? 36.14726 7.83445 32.49706 1.000 46.42083 878 CYS A C 1
ATOM 1161 O O . CYS A 1 91 ? 37.03592 8.68671 32.60131 1.000 43.94856 878 CYS A O 1
ATOM 1168 N N . ARG A 1 92 ? 36.11892 6.71898 33.21497 1.000 41.13204 879 ARG A N 1
ATOM 1169 C CA . ARG A 1 92 ? 36.98032 6.50316 34.36493 1.000 44.10847 879 ARG A CA 1
ATOM 1170 C C . ARG A 1 92 ? 38.18295 5.63883 34.00115 1.000 48.76958 879 ARG A C 1
ATOM 1171 O O . ARG A 1 92 ? 38.24684 5.01773 32.93723 1.000 45.96225 879 ARG A O 1
ATOM 1192 N N . HIS A 1 93 ? 39.15333 5.62218 34.91578 1.000 52.32192 880 HIS A N 1
ATOM 1193 C CA . HIS A 1 93 ? 40.27173 4.68409 34.87606 1.000 56.16534 880 HIS A CA 1
ATOM 1194 C C . HIS A 1 93 ? 41.02876 4.78091 33.55185 1.000 54.35572 880 HIS A C 1
ATOM 1195 O O . HIS A 1 93 ? 41.37625 3.77636 32.92400 1.000 59.67722 880 HIS A O 1
ATOM 1209 N N . GLY A 1 94 ? 41.29802 6.01966 33.13924 1.000 56.05241 881 GLY A N 1
ATOM 1210 C CA . GLY A 1 94 ? 42.11195 6.29479 31.97579 1.000 56.52550 881 GLY A CA 1
ATOM 1211 C C . GLY A 1 94 ? 41.38692 6.23716 30.65324 1.000 57.30793 881 GLY A C 1
ATOM 1212 O O . GLY A 1 94 ? 42.01079 6.48922 29.61526 1.000 58.09955 881 GLY A O 1
ATOM 1216 N N . ALA A 1 95 ? 40.09241 5.93982 30.65347 1.000 47.30525 882 ALA A N 1
ATOM 1217 C CA . ALA A 1 95 ? 39.38120 5.68108 29.41150 1.000 45.44782 882 ALA A CA 1
ATOM 1218 C C . ALA A 1 95 ? 39.19481 6.95241 28.58893 1.000 39.29870 882 ALA A C 1
ATOM 1219 O O . ALA A 1 95 ? 39.08320 8.06044 29.11942 1.000 46.00965 882 ALA A O 1
ATOM 1226 N N . SER A 1 96 ? 39.16408 6.77286 27.27154 1.000 35.68847 883 SER A N 1
ATOM 1227 C CA . SER A 1 96 ? 38.88645 7.85872 26.34378 1.000 34.06196 883 SER A CA 1
ATOM 1228 C C . SER A 1 96 ? 37.37926 8.05634 26.20117 1.000 29.67564 883 SER A C 1
ATOM 1229 O O . SER A 1 96 ? 36.59184 7.13202 26.40847 1.000 30.05985 883 SER A O 1
ATOM 1237 N N . CYS A 1 97 ? 36.97924 9.27357 25.83915 1.000 26.85834 884 CYS A N 1
ATOM 1238 C CA . CYS A 1 97 ? 35.57455 9.62794 25.66187 1.000 21.74481 884 CYS A CA 1
ATOM 1239 C C . CYS A 1 97 ? 35.32356 10.00240 24.20789 1.000 24.15391 884 CYS A C 1
ATOM 1240 O O . CYS A 1 97 ? 36.02926 10.84859 23.64728 1.000 26.89068 884 CYS A O 1
ATOM 1247 N N . GLN A 1 98 ? 34.31517 9.38031 23.60494 1.000 23.08894 885 GLN A N 1
ATOM 1248 C CA . GLN A 1 98 ? 33.89238 9.68524 22.24311 1.000 22.60998 885 GLN A CA 1
ATOM 1249 C C . GLN A 1 98 ? 32.46911 10.22852 22.28514 1.000 23.31455 885 GLN A C 1
ATOM 1250 O O . GLN A 1 98 ? 31.54734 9.54280 22.74916 1.000 24.74002 885 GLN A O 1
ATOM 1264 N N . ASN A 1 99 ? 32.29889 11.45981 21.80714 1.000 23.68183 886 ASN A N 1
ATOM 1265 C CA . ASN A 1 99 ? 30.99075 12.09627 21.73993 1.000 25.76915 886 ASN A CA 1
ATOM 1266 C C . ASN A 1 99 ? 30.25642 11.61307 20.49545 1.000 26.28550 886 ASN A C 1
ATOM 1267 O O . ASN A 1 99 ? 30.76952 11.73100 19.37804 1.000 32.39837 886 ASN A O 1
ATOM 1278 N N . THR A 1 100 ? 29.06636 11.05291 20.68135 1.000 25.16725 887 THR A N 1
ATOM 1279 C CA . THR A 1 100 ? 28.26892 10.60133 19.55221 1.000 27.24241 887 THR A CA 1
ATOM 1280 C C . THR A 1 100 ? 26.95987 11.37773 19.49621 1.000 31.38744 887 THR A C 1
ATOM 1281 O O . THR A 1 100 ? 26.58280 12.08996 20.43090 1.000 26.83619 887 THR A O 1
ATOM 1292 N N . HIS A 1 101 ? 26.25450 11.22283 18.38184 1.000 31.05368 888 HIS A N 1
ATOM 1293 C CA . HIS A 1 101 ? 24.95863 11.86719 18.21618 1.000 30.39985 888 HIS A CA 1
ATOM 1294 C C . HIS A 1 101 ? 23.95853 11.19393 19.14754 1.000 34.56354 888 HIS A C 1
ATOM 1295 O O . HIS A 1 101 ? 23.53174 10.05888 18.90473 1.000 35.69826 888 HIS A O 1
ATOM 1309 N N . GLY A 1 102 ? 23.61053 11.87755 20.23383 1.000 31.41993 889 GLY A N 1
ATOM 1310 C CA . GLY A 1 102 ? 22.65560 11.36070 21.18617 1.000 32.64649 889 GLY A CA 1
ATOM 1311 C C . GLY A 1 102 ? 23.23974 10.51540 22.29516 1.000 30.75746 889 GLY A C 1
ATOM 1312 O O . GLY A 1 102 ? 22.47382 10.00477 23.12276 1.000 34.43063 889 GLY A O 1
ATOM 1316 N N . GLY A 1 103 ? 24.55084 10.34304 22.34094 1.000 29.19470 890 GLY A N 1
ATOM 1317 C CA . GLY A 1 103 ? 25.15786 9.57114 23.39886 1.000 28.96055 890 GLY A CA 1
ATOM 1318 C C . GLY A 1 103 ? 26.64694 9.80795 23.50057 1.000 26.24375 890 GLY A C 1
ATOM 1319 O O . GLY A 1 103 ? 27.16159 10.84133 23.06645 1.000 31.36078 890 GLY A O 1
ATOM 1323 N N . TYR A 1 104 ? 27.33271 8.85170 24.12416 1.000 28.95333 891 TYR A N 1
ATOM 1324 C CA . TYR A 1 104 ? 28.78400 8.89717 24.24118 1.000 24.84795 891 TYR A CA 1
ATOM 1325 C C . TYR A 1 104 ? 29.28920 7.48359 24.47597 1.000 24.10628 891 TYR A C 1
ATOM 1326 O O . TYR A 1 104 ? 28.55092 6.61045 24.93680 1.000 27.58800 891 TYR A O 1
ATOM 1344 N N . ARG A 1 105 ? 30.56112 7.26968 24.15473 1.000 23.91160 892 ARG A N 1
ATOM 1345 C CA . ARG A 1 105 ? 31.20398 5.97179 24.32075 1.000 27.23741 892 ARG A CA 1
ATOM 1346 C C . ARG A 1 105 ? 32.50335 6.16202 25.09013 1.000 28.69933 892 ARG A C 1
ATOM 1347 O O . ARG A 1 105 ? 33.27995 7.07469 24.79085 1.000 30.51003 892 ARG A O 1
ATOM 1368 N N . CYS A 1 106 ? 32.70967 5.33260 26.10987 1.000 27.11458 893 CYS A N 1
ATOM 1369 C CA . CYS A 1 106 ? 33.96045 5.28970 26.85497 1.000 29.80584 893 CYS A CA 1
ATOM 1370 C C . CYS A 1 106 ? 34.74203 4.06592 26.39114 1.000 31.44616 893 CYS A C 1
ATOM 1371 O O . CYS A 1 106 ? 34.25270 2.93953 26.51071 1.000 35.87010 893 CYS A O 1
ATOM 1378 N N . HIS A 1 107 ? 35.94347 4.28730 25.86052 1.000 32.64688 894 HIS A N 1
ATOM 1379 C CA A HIS A 1 107 ? 36.81513 3.20247 25.42011 0.583 37.27985 894 HIS A CA 1
ATOM 1380 C CA B HIS A 1 107 ? 36.82006 3.20334 25.41888 0.417 37.32815 894 HIS A CA 1
A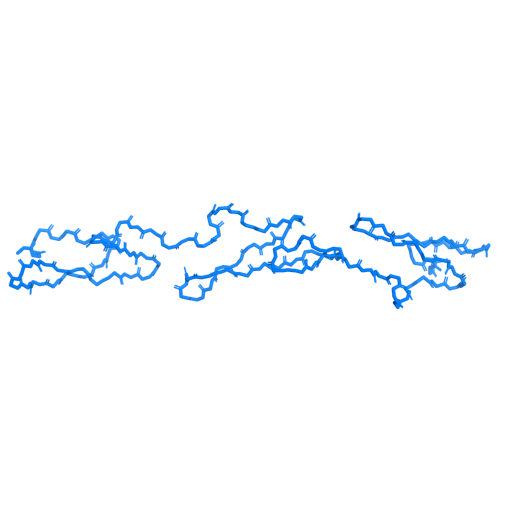TOM 1381 C C . HIS A 1 107 ? 37.79958 2.90273 26.54286 1.000 44.18835 894 HIS A C 1
ATOM 1382 O O . HIS A 1 107 ? 38.66579 3.72206 26.86251 1.000 48.47803 894 HIS A O 1
ATOM 1409 N N . CYS A 1 108 ? 37.65908 1.72804 27.14896 1.000 40.69984 895 CYS A N 1
ATOM 1410 C CA . CYS A 1 108 ? 38.37739 1.41809 28.37488 1.000 46.67986 895 CYS A CA 1
ATOM 1411 C C . CYS A 1 108 ? 39.80576 0.96338 28.10577 1.000 60.23537 895 CYS A C 1
ATOM 1412 O O . CYS A 1 108 ? 40.07556 0.22662 27.15148 1.000 65.97618 895 CYS A O 1
ATOM 1419 N N . GLN A 1 109 ? 40.71755 1.39769 28.97305 1.000 58.95705 896 GLN A N 1
ATOM 1420 C CA . GLN A 1 109 ? 42.06352 0.85117 28.98749 1.000 63.60166 896 GLN A CA 1
ATOM 1421 C C . GLN A 1 109 ? 42.05331 -0.53601 29.62190 1.000 69.72160 896 GLN A C 1
ATOM 1422 O O . GLN A 1 109 ? 41.09279 -0.94264 30.28332 1.000 66.84310 896 GLN A O 1
ATOM 1436 N N . ALA A 1 110 ? 43.14216 -1.26659 29.39974 1.000 70.76510 897 ALA A N 1
ATOM 1437 C CA . ALA A 1 110 ? 43.21827 -2.66216 29.80695 1.000 74.02738 897 ALA A CA 1
ATOM 1438 C C . ALA A 1 110 ? 42.78030 -2.84677 31.25308 1.000 73.12806 897 ALA A C 1
ATOM 1439 O O . ALA A 1 110 ? 43.18805 -2.09590 32.14278 1.000 72.74093 897 ALA A O 1
ATOM 1446 N N . GLY A 1 111 ? 41.94156 -3.85445 31.47787 1.000 73.46970 898 GLY A N 1
ATOM 1447 C CA . GLY A 1 111 ? 41.52638 -4.22759 32.81187 1.000 73.90958 898 GLY A CA 1
ATOM 1448 C C . GLY A 1 111 ? 40.33609 -3.47911 33.36621 1.000 71.12571 898 GLY A C 1
ATOM 1449 O O . GLY A 1 111 ? 40.09735 -3.55188 34.57783 1.000 73.56677 898 GLY A O 1
ATOM 1453 N N . TYR A 1 112 ? 39.57491 -2.77553 32.52750 1.000 69.33344 899 TYR A N 1
ATOM 1454 C CA . TYR A 1 112 ? 38.42965 -1.99773 32.98007 1.000 62.59210 899 TYR A CA 1
ATOM 1455 C C . TYR A 1 112 ? 37.28390 -2.15727 31.99069 1.000 63.29629 899 TYR A C 1
ATOM 1456 O O . TYR A 1 112 ? 37.50078 -2.33583 30.78940 1.000 63.66266 899 TYR A O 1
ATOM 1474 N N . SER A 1 113 ? 36.05814 -2.08321 32.50733 1.000 58.29047 900 SER A N 1
ATOM 1475 C CA . SER A 1 113 ? 34.86696 -2.29656 31.69700 1.000 57.21739 900 SER A CA 1
ATOM 1476 C C . SER A 1 113 ? 33.71813 -1.48146 32.27814 1.000 55.11462 900 SER A C 1
ATOM 1477 O O . SER A 1 113 ? 33.86423 -0.80003 33.29616 1.000 56.66695 900 SER A O 1
ATOM 1485 N N . GLY A 1 114 ? 32.56492 -1.56479 31.62374 1.000 54.03941 901 GLY A N 1
ATOM 1486 C CA . GLY A 1 114 ? 31.38885 -0.81330 32.00791 1.000 52.42265 901 GLY A CA 1
ATOM 1487 C C . GLY A 1 114 ? 31.19120 0.42272 31.14298 1.000 50.28414 901 GLY A C 1
ATOM 1488 O O . GLY A 1 114 ? 32.07405 0.85890 30.39895 1.000 53.86995 901 GLY A O 1
ATOM 1492 N N . ARG A 1 115 ? 29.99575 1.00691 31.26524 1.000 45.69913 902 ARG A N 1
ATOM 1493 C CA . ARG A 1 115 ? 29.63201 2.12292 30.39753 1.000 56.41230 902 ARG A CA 1
ATOM 1494 C C . ARG A 1 115 ? 30.56220 3.31288 30.59707 1.000 45.25700 902 ARG A C 1
ATOM 1495 O O . ARG A 1 115 ? 30.87673 4.02930 29.63848 1.000 41.47936 902 ARG A O 1
ATOM 1516 N N . ASN A 1 116 ? 30.96249 3.57529 31.84189 1.000 41.20064 903 ASN A N 1
ATOM 1517 C CA . ASN A 1 116 ? 31.94096 4.60773 32.15653 1.000 39.50320 903 ASN A CA 1
ATOM 1518 C C . ASN A 1 116 ? 33.29851 4.00459 32.49175 1.000 40.70025 903 ASN A C 1
ATOM 1519 O O . ASN A 1 116 ? 34.15373 4.68418 33.06970 1.000 42.14851 903 ASN A O 1
ATOM 1530 N N . CYS A 1 117 ? 33.50553 2.73427 32.13880 1.000 43.45406 904 CYS A N 1
ATOM 1531 C CA . CYS A 1 117 ? 34.73494 2.01660 32.46528 1.000 46.46959 904 CYS A CA 1
ATOM 1532 C C . CYS A 1 117 ? 34.99668 2.06565 33.96652 1.000 48.17315 904 CYS A C 1
ATOM 1533 O O . CYS A 1 117 ? 36.13332 2.20779 34.42216 1.000 49.12283 904 CYS A O 1
ATOM 1540 N N . GLU A 1 118 ? 33.92041 1.94878 34.74325 1.000 47.19929 905 GLU A N 1
ATOM 1541 C CA . GLU A 1 118 ? 33.98814 2.00429 36.19730 1.000 52.38065 905 GLU A CA 1
ATOM 1542 C C . GLU A 1 118 ? 34.07916 0.63047 36.84801 1.000 52.91673 905 GLU A C 1
ATOM 1543 O O . GLU A 1 118 ? 34.64157 0.50881 37.94071 1.000 61.08494 905 GLU A O 1
ATOM 1555 N N . THR A 1 119 ? 33.54927 -0.40017 36.20005 1.000 60.41288 906 THR A N 1
ATO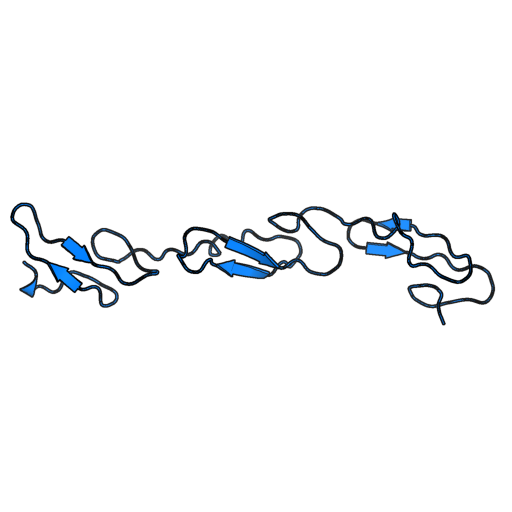M 1556 C CA . THR A 1 119 ? 33.42986 -1.71889 36.80877 1.000 58.67669 906 THR A CA 1
ATOM 1557 C C . THR A 1 119 ? 34.67481 -2.56828 36.58866 1.000 62.34772 906 THR A C 1
ATOM 1558 O O . THR A 1 119 ? 35.49330 -2.27421 35.72025 1.000 61.06637 906 THR A O 1
#

Nearest PDB structures (foldseek):
  9b3g-assembly1_A  TM=1.009E+00  e=7.576E-26  Homo sapiens
  9b3n-assembly1_A  TM=9.712E-01  e=2.419E-23  Homo sapiens
  5mwb-assembly1_A  TM=6.148E-01  e=8.100E-12  Homo sapiens
  5uk5-assembly1_A  TM=5.323E-01  e=1.778E-11  Rattus norvegicus
  5fm9-assembly1_A-2  TM=4.240E-01  e=5.837E-12  Homo sapiens

GO terms:
  GO:0060354 negative regulation of cell adhesion molecule production (P, IMP)
  GO:2000048 negative regulation of cell-cell adhesion mediated by cadherin (P, IMP)
  GO:0000122 negative regulation of transcription by RNA polymerase II (P, IMP)
  GO:0043235 signaling receptor complex (C, IDA)
  GO:0007507 heart development (P, IMP)
  GO:0035924 cellular response to vascular endothelial growth factor stimulus (P, IDA)
  GO:0045944 positive regulation of transcription by RNA polymerase II (P, IDA)
  GO:2001027 negative regulation of endothelial cell chemotaxis (P, IDA)
  GO:0090051 negative regulation of cell migration involved in sprouting angiogenesis (P, IDA)
  GO:0008285 negative regulation of cell population proliferation (P, IDA)
  GO:0035148 tube formation (P, IMP)
  GO:0005515 protein binding (F, IPI)
  GO:0000139 Golgi membrane (C, TAS)
  GO:0005576 extracellular region (C, TAS)
  GO:0005654 nucleoplasm (C, TAS)
  GO:0005789 endoplasmic reticulum membrane (C, TAS)
  GO:0005829 cytosol (C, TAS)
  GO:0005886 plasma membrane (C, TAS)
  GO:0010008 endosome membrane (C, TAS)
  GO:0042802 identical protein binding (F, IPI)

Foldseek 3Di:
DCVVVQAPPPWHWDQDPVGIQTHEDPPFDDRRSPDGLAQCVVVQAPPPWDWDADPRSPHIATHEPPQFDDRRRPHGDFCPVVPLADDPWDWAGDRRDIQTHEDPPFDDRSSPD

B-factor: mean 49.99, std 17.48, range [19.71, 117.65]

Organism: Homo sapiens (NCBI:txid9606)

Radius of gyration: 25.59 Å; Cα contacts (8 Å, |Δi|>4): 233; chains: 1; bounding box: 74×50×20 Å

Secondary structure (DSSP, 8-state):
-GGG----TT-EEE--SS--EEE--TTEESTTS-EE--TTTT----TTPEEEE-TTSS-EEEEPPTTEESTTS-EE--TTTT----TT-EEEEETTEEEEEPPTT--STTS--

Sequence (113 aa):
ECASNPCLNQQGTCIDDVAGYKCNCLLPYTGATCEVVLAPCAPSPCRNGGECRQSEDYESFSCVCPTGWQGQTCEVDINECVLSPCRHGASCQNTHGGYRCHHCQAGYSGRNCET

InterPro domains:
  IPR000152 EGF-type aspartate/asparagine hydroxylation site [PS00010] (195-206)
  IPR000152 EGF-type aspartate/asparagine hydroxylation site [PS00010] (272-283)
  IPR000152 EGF-type aspartate/asparagine hydroxylation site [PS00010] (312-323)
  IPR000152 EGF-type aspartate/asparagine hydroxylation site [PS00010] (350-361)
  IPR000152 EGF-type aspartate/asparagine hydroxylation site [PS00010] (429-440)
  IPR000152 EGF-type aspartate/asparagine hydroxylation site [PS00010] (467-478)
  IPR000152 EGF-type aspartate/asparagine hydroxylation site [PS00010] (505-516)
  IPR000152 EGF-type aspartate/asparagine hydroxylation site [PS00010] (543-554)
  IPR000152 EGF-type aspartate/asparagine hydroxylation site [PS00010] (580-591)
  IPR000152 EGF-type aspartate/asparagine hydroxylation site [PS00010] (618-629)
  IPR000152 EGF-type aspartate/asparagine hydroxylation site [PS00010] (655-666)
  IPR000152 EGF-type aspartate/asparagine hydroxylation site [PS00010] (693-704)
  IPR000152 EGF-type aspartate/asparagine hydroxylation site [PS00010] (730-741)
  IPR000152 EGF-type aspartate/asparagine hydroxylation site [PS00010] (768-779)
  IPR000152 EGF-type aspartate/asparagine hydroxylation site [PS00010] (806-817)
  IPR000152 EGF-type aspartate/asparagine hydroxylation site [PS00010] (884-895)
  IPR000152 EGF-type aspartate/asparagine hydroxylation site [PS00010] (960-971)
  IPR000152 EGF-type aspartate/asparagine hydroxylation site [PS00010] (998-1009)
  IPR000152 EGF-type aspartate/asparagine hydroxylation site [PS00010] (1036-1047)
  IPR000152 EGF-type aspartate/asparagine hydroxylation site [PS00010] (1160-1171)

Solvent-accessible surface area: 7633 Å² total; per-residue (Å²): 122,24,108,74,117,27,16,93,65,150,14,77,37,67,90,54,161,105,24,71,126,21,84,38,88,102,30,68,45,34,88,36,0,90,69,78,46,38,25,25,78,105,76,25,17,122,70,60,16,114,41,152,74,34,172,69,62,125,60,52,57,22,76,38,54,136,7,35,84,38,138,30,0,109,79,37,61,63,38,29,118,163,61,45,17,125,66,56,13,61,35,74,64,46,164,29,16,36,131,17,80,50,108,103,79,96,64,36,162,41,0,83,114